Protein AF-A0A946YHI5-F1 (afdb_monomer)

Structure (mmCIF, N/CA/C/O backbone):
data_AF-A0A946YHI5-F1
#
_entry.id   AF-A0A946YHI5-F1
#
loop_
_atom_site.group_PDB
_atom_site.id
_atom_site.type_symbol
_atom_site.label_atom_id
_atom_site.label_alt_id
_atom_site.label_comp_id
_atom_site.label_asym_id
_atom_site.label_entity_id
_atom_site.label_seq_id
_atom_site.pdbx_PDB_ins_code
_atom_site.Cartn_x
_atom_site.Cartn_y
_atom_site.Cartn_z
_atom_site.occupancy
_atom_site.B_iso_or_equiv
_atom_site.auth_seq_id
_atom_site.auth_comp_id
_atom_site.auth_asym_id
_atom_site.auth_atom_id
_atom_site.pdbx_PDB_model_num
ATOM 1 N N . GLN A 1 1 ? -16.375 -2.597 5.641 1.00 82.62 1 GLN A N 1
ATOM 2 C CA . GLN A 1 1 ? -15.619 -1.500 6.283 1.00 82.62 1 GLN A CA 1
ATOM 3 C C . GLN A 1 1 ? -14.223 -2.027 6.584 1.00 82.62 1 GLN A C 1
ATOM 5 O O . GLN A 1 1 ? -14.135 -3.195 6.940 1.00 82.62 1 GLN A O 1
ATOM 10 N N . LEU A 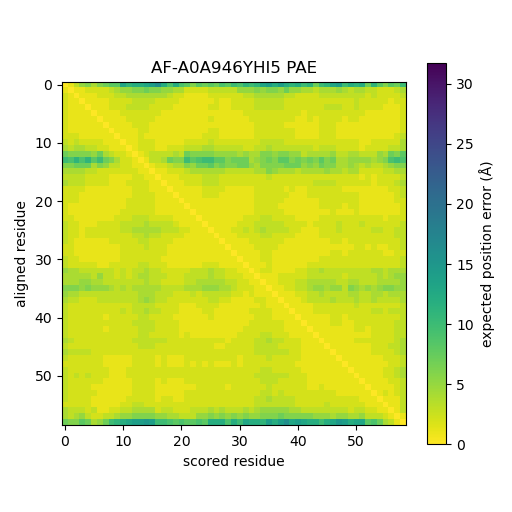1 2 ? -13.167 -1.235 6.372 1.00 92.56 2 LEU A N 1
ATOM 11 C CA . LEU A 1 2 ? -11.786 -1.671 6.620 1.00 92.56 2 LEU A CA 1
ATOM 12 C C . LEU A 1 2 ? -11.519 -1.797 8.119 1.00 92.56 2 LEU A C 1
ATOM 14 O O . LEU A 1 2 ? -11.869 -0.897 8.881 1.00 92.56 2 LEU A O 1
ATOM 18 N N . SER A 1 3 ? -10.869 -2.885 8.515 1.00 96.69 3 SER A N 1
ATOM 19 C CA . SER A 1 3 ? -10.445 -3.139 9.890 1.00 96.69 3 SER A CA 1
ATOM 20 C C . SER A 1 3 ? -8.928 -3.308 9.963 1.00 96.69 3 SER A C 1
ATOM 22 O O . SER A 1 3 ? -8.333 -3.838 9.021 1.00 96.69 3 SER A O 1
ATOM 24 N N . PRO A 1 4 ? -8.268 -2.879 11.056 1.00 97.69 4 PRO A N 1
ATOM 25 C CA . PRO A 1 4 ? -6.852 -3.160 11.253 1.00 97.69 4 PRO A CA 1
ATOM 26 C C . PRO A 1 4 ? -6.537 -4.644 11.010 1.00 97.69 4 PRO A C 1
ATOM 28 O O . PRO A 1 4 ? -7.278 -5.526 11.457 1.00 97.69 4 PRO A O 1
ATOM 31 N N . GLY A 1 5 ? -5.467 -4.904 10.259 1.00 97.19 5 GLY A N 1
ATOM 32 C CA . GLY A 1 5 ? -5.070 -6.237 9.800 1.00 97.19 5 GLY A CA 1
ATOM 33 C C . GLY A 1 5 ? -5.551 -6.615 8.395 1.00 97.19 5 GLY A C 1
ATOM 34 O O . GLY A 1 5 ? -5.007 -7.554 7.822 1.00 97.19 5 GLY A O 1
ATOM 35 N N . ASP A 1 6 ? -6.510 -5.892 7.808 1.00 98.06 6 ASP A N 1
ATOM 36 C CA . ASP A 1 6 ? -6.951 -6.160 6.435 1.00 98.06 6 ASP A CA 1
ATOM 37 C C . ASP A 1 6 ? -5.820 -5.886 5.430 1.00 98.06 6 ASP A C 1
ATOM 39 O O . ASP A 1 6 ? -5.054 -4.927 5.567 1.00 98.06 6 ASP A O 1
ATOM 43 N N . LEU A 1 7 ? -5.723 -6.710 4.388 1.00 98.12 7 LEU A N 1
ATOM 44 C CA . LEU A 1 7 ? -4.762 -6.518 3.309 1.00 98.12 7 LEU A CA 1
ATOM 45 C C . LEU A 1 7 ? -5.301 -5.518 2.290 1.00 98.12 7 LEU A C 1
ATOM 47 O O . LEU A 1 7 ? -6.460 -5.589 1.882 1.00 98.12 7 LEU A O 1
ATOM 51 N N . LEU A 1 8 ? -4.431 -4.617 1.844 1.00 98.12 8 LEU A N 1
ATOM 52 C CA . LEU A 1 8 ? -4.692 -3.639 0.794 1.00 98.12 8 LEU A CA 1
ATOM 53 C C . LEU A 1 8 ? -3.836 -3.977 -0.425 1.00 98.12 8 LEU A C 1
ATOM 55 O O . LEU A 1 8 ? -2.610 -4.036 -0.321 1.00 98.12 8 LEU A O 1
ATOM 59 N N . PHE A 1 9 ? -4.464 -4.167 -1.583 1.00 97.88 9 PHE A N 1
ATOM 60 C CA . PHE A 1 9 ? -3.787 -4.530 -2.828 1.00 97.88 9 PHE A CA 1
ATOM 61 C C . PHE A 1 9 ? -3.768 -3.351 -3.788 1.00 97.88 9 PHE A C 1
ATOM 63 O O . PHE A 1 9 ? -4.817 -2.785 -4.104 1.00 97.88 9 PHE A O 1
ATOM 70 N N . PHE A 1 10 ? -2.584 -3.012 -4.295 1.00 98.06 10 PHE A N 1
ATOM 71 C CA . PHE A 1 10 ? -2.389 -1.868 -5.176 1.00 98.06 10 PHE A CA 1
ATOM 72 C C . PHE A 1 10 ? -1.782 -2.255 -6.519 1.00 98.06 10 PHE A C 1
ATOM 74 O O . PHE A 1 10 ? -0.987 -3.191 -6.642 1.00 98.06 10 PHE A O 1
ATOM 81 N N . ARG A 1 11 ? -2.117 -1.457 -7.530 1.00 97.25 11 ARG A N 1
ATOM 82 C CA . ARG A 1 11 ? -1.530 -1.506 -8.866 1.00 97.25 11 ARG A CA 1
ATOM 83 C C . ARG A 1 11 ? -0.604 -0.313 -9.066 1.00 97.25 11 ARG A C 1
ATOM 85 O O . ARG A 1 11 ? -1.057 0.818 -9.228 1.00 97.25 11 ARG A O 1
ATOM 92 N N . ILE A 1 12 ? 0.701 -0.568 -9.070 1.00 94.94 12 ILE A N 1
ATOM 93 C CA . ILE A 1 12 ? 1.737 0.462 -9.208 1.00 94.94 12 ILE A CA 1
ATOM 94 C C . ILE A 1 12 ? 2.603 0.140 -10.426 1.00 94.94 12 ILE A C 1
ATOM 96 O O . ILE A 1 12 ? 3.301 -0.874 -10.450 1.00 94.94 12 ILE A O 1
ATOM 100 N N . GLY A 1 13 ? 2.539 1.001 -11.447 1.00 89.94 13 GLY A N 1
ATOM 101 C CA . GLY A 1 13 ? 3.403 0.946 -12.635 1.00 89.94 13 GLY A CA 1
ATOM 102 C C . GLY A 1 13 ? 3.221 -0.274 -13.549 1.00 89.94 13 GLY A C 1
ATOM 103 O O . GLY A 1 13 ? 4.048 -0.481 -14.431 1.00 89.94 13 GLY A O 1
ATOM 104 N N . ARG A 1 14 ? 2.188 -1.102 -13.337 1.00 92.00 14 ARG A N 1
ATOM 105 C CA . ARG A 1 14 ? 1.901 -2.337 -14.096 1.00 92.00 14 ARG A CA 1
ATOM 106 C C . ARG A 1 14 ? 0.389 -2.527 -14.256 1.00 92.00 1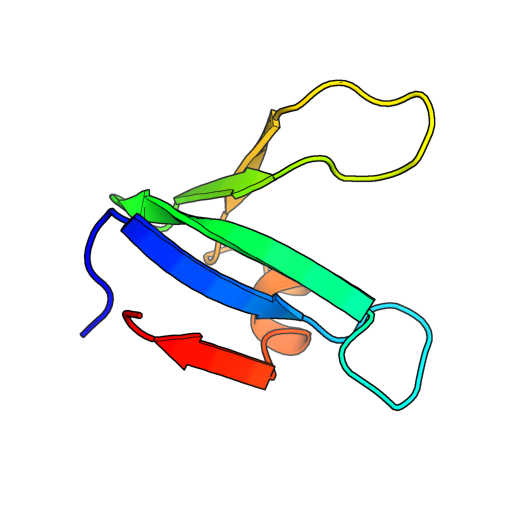4 ARG A C 1
ATOM 108 O O . ARG A 1 14 ? -0.378 -1.815 -13.615 1.00 92.00 14 ARG A O 1
ATOM 115 N N . LYS A 1 15 ? -0.046 -3.464 -15.109 1.00 92.19 15 LYS A N 1
ATOM 116 C CA . LYS A 1 15 ? -1.477 -3.770 -15.319 1.00 92.19 15 LYS A CA 1
ATOM 117 C C . LYS A 1 15 ? -2.091 -4.550 -14.153 1.00 92.19 15 LYS A C 1
ATOM 119 O O . LYS A 1 15 ? -3.248 -4.316 -13.815 1.00 92.19 15 LYS A O 1
ATOM 124 N N . ASP A 1 16 ? -1.304 -5.415 -13.526 1.00 96.75 16 ASP A N 1
ATOM 125 C CA . ASP A 1 16 ? -1.752 -6.290 -12.444 1.00 96.75 16 ASP A CA 1
ATOM 126 C C . ASP A 1 16 ? -1.368 -5.738 -11.066 1.00 96.75 16 ASP A C 1
ATOM 128 O O . ASP A 1 16 ? -0.575 -4.796 -10.952 1.00 96.75 16 ASP A O 1
ATOM 132 N N . VAL A 1 17 ? -1.949 -6.315 -10.009 1.00 97.06 17 VAL A N 1
ATOM 133 C CA . VAL A 1 17 ? -1.571 -6.009 -8.621 1.00 97.06 17 VAL A CA 1
ATOM 134 C C . VAL A 1 17 ? -0.074 -6.255 -8.450 1.00 97.06 17 VAL A C 1
ATOM 136 O O . VAL A 1 17 ? 0.433 -7.324 -8.779 1.00 97.06 17 VAL A O 1
ATOM 139 N N . SER A 1 18 ? 0.632 -5.249 -7.946 1.00 96.69 18 SER A N 1
ATOM 140 C CA . SER A 1 18 ? 2.093 -5.267 -7.828 1.00 96.69 18 SER A CA 1
ATOM 141 C C . SER A 1 18 ? 2.596 -4.872 -6.445 1.00 96.69 18 SER A C 1
ATOM 143 O O . SER A 1 18 ? 3.798 -4.944 -6.200 1.00 96.69 18 SER A O 1
ATOM 145 N N . HIS A 1 19 ? 1.702 -4.461 -5.541 1.00 97.38 19 HIS A N 1
ATOM 146 C CA . HIS A 1 19 ? 2.060 -4.025 -4.197 1.00 97.38 19 HIS A CA 1
ATOM 147 C C . HIS A 1 19 ? 0.981 -4.403 -3.176 1.00 97.38 19 HIS A C 1
ATOM 149 O O . HIS A 1 19 ? -0.208 -4.364 -3.494 1.00 97.38 19 HIS A O 1
ATOM 155 N N . VAL A 1 20 ? 1.390 -4.726 -1.946 1.00 97.69 20 VAL A N 1
ATOM 156 C CA . VAL A 1 20 ? 0.487 -5.038 -0.826 1.00 97.69 20 VAL A CA 1
ATOM 157 C C . VAL A 1 20 ? 0.865 -4.245 0.426 1.00 97.69 20 VAL A C 1
ATOM 159 O O . VAL A 1 20 ? 2.039 -3.937 0.659 1.00 97.69 20 VAL A O 1
ATOM 162 N N . ALA A 1 21 ? -0.135 -3.894 1.227 1.00 98.12 21 ALA A N 1
ATOM 163 C CA . ALA A 1 21 ? 0.029 -3.298 2.546 1.00 98.12 21 ALA A CA 1
ATOM 164 C C . ALA A 1 21 ? -0.934 -3.929 3.553 1.00 98.12 21 ALA A C 1
ATOM 166 O O . ALA A 1 21 ? -1.921 -4.550 3.164 1.00 98.12 21 ALA A O 1
ATOM 167 N N . ILE A 1 22 ? -0.667 -3.720 4.838 1.00 98.50 22 ILE A N 1
ATOM 168 C CA . ILE A 1 22 ? -1.573 -4.098 5.924 1.00 98.50 22 ILE A CA 1
ATOM 169 C C . ILE A 1 22 ? -2.212 -2.820 6.459 1.00 98.50 22 ILE A C 1
ATOM 171 O O . ILE A 1 22 ? -1.501 -1.886 6.841 1.00 98.50 22 ILE A O 1
ATOM 175 N N . TYR A 1 23 ? -3.540 -2.761 6.482 1.00 98.38 23 TYR A N 1
ATOM 176 C CA . TYR A 1 23 ? -4.268 -1.639 7.057 1.00 98.38 23 TYR A CA 1
ATOM 177 C C . TYR A 1 23 ? -4.021 -1.578 8.566 1.00 98.38 23 TYR A C 1
ATOM 179 O O . TYR A 1 23 ? -4.161 -2.572 9.277 1.00 98.38 23 TYR A O 1
ATOM 187 N N . ALA A 1 24 ? -3.635 -0.405 9.054 1.00 98.25 24 ALA A N 1
ATOM 188 C CA . ALA A 1 24 ? -3.251 -0.173 10.442 1.00 98.25 24 ALA A CA 1
ATOM 189 C C . ALA A 1 24 ? -4.336 0.567 11.244 1.00 98.25 24 ALA A C 1
ATOM 191 O O . ALA A 1 24 ? -4.160 0.777 12.440 1.00 98.25 24 ALA A O 1
ATOM 192 N N . GLY A 1 25 ? -5.451 0.943 10.605 1.00 97.00 25 GLY A N 1
ATOM 193 C CA . GLY A 1 25 ? -6.459 1.828 11.193 1.00 97.00 25 GLY A CA 1
ATOM 194 C C . GLY A 1 25 ? -6.163 3.305 10.929 1.00 97.00 25 GLY A C 1
ATOM 195 O O . GLY A 1 25 ? -5.091 3.655 10.438 1.00 97.00 25 GLY A O 1
ATOM 196 N N . ASP A 1 26 ? -7.130 4.167 11.243 1.00 96.25 26 ASP A N 1
ATOM 197 C CA . ASP A 1 26 ? -7.031 5.628 11.093 1.00 96.25 26 ASP A CA 1
ATOM 198 C C . ASP A 1 26 ? -6.587 6.086 9.694 1.00 96.25 26 ASP A C 1
ATOM 200 O O . ASP A 1 26 ? -5.711 6.939 9.558 1.00 96.25 26 ASP A O 1
ATOM 204 N N . ASP A 1 27 ? -7.122 5.457 8.643 1.00 96.06 27 ASP A N 1
ATOM 205 C CA . ASP A 1 27 ? -6.714 5.653 7.245 1.00 96.06 27 ASP A CA 1
ATOM 206 C C . ASP A 1 27 ? -5.227 5.371 6.963 1.00 96.06 27 ASP A C 1
ATOM 208 O O . ASP A 1 27 ? -4.742 5.640 5.868 1.00 96.06 27 ASP A O 1
ATOM 212 N N . ARG A 1 28 ? -4.485 4.770 7.896 1.00 98.19 28 ARG A N 1
ATOM 213 C CA . ARG A 1 28 ? -3.076 4.411 7.720 1.00 98.19 28 ARG A CA 1
ATOM 214 C C . ARG A 1 28 ? -2.910 2.945 7.363 1.00 98.19 28 ARG A C 1
ATOM 216 O O . ARG A 1 28 ? -3.691 2.079 7.747 1.00 98.19 28 ARG A O 1
ATOM 223 N N . PHE A 1 29 ? -1.821 2.649 6.671 1.00 98.56 29 PHE A N 1
ATOM 224 C CA . PHE A 1 29 ? -1.369 1.286 6.410 1.00 98.56 29 PHE A CA 1
ATOM 225 C C . PHE A 1 29 ? 0.145 1.197 6.553 1.00 98.56 29 PHE A C 1
ATOM 227 O O . PHE A 1 29 ? 0.841 2.198 6.405 1.00 98.56 29 PHE A O 1
ATOM 234 N N . ILE A 1 30 ? 0.661 0.001 6.818 1.00 98.62 30 ILE A N 1
ATOM 235 C CA . ILE A 1 30 ? 2.095 -0.282 6.879 1.00 98.62 30 ILE A CA 1
ATOM 236 C C . ILE A 1 30 ? 2.509 -1.153 5.691 1.00 98.62 30 ILE A C 1
ATOM 238 O O . ILE A 1 30 ? 1.803 -2.089 5.311 1.00 98.62 30 ILE A O 1
ATOM 242 N N . HIS A 1 31 ? 3.641 -0.827 5.069 1.00 98.38 31 HIS A N 1
ATOM 243 C CA . HIS A 1 31 ? 4.148 -1.551 3.902 1.00 98.38 31 HIS A CA 1
ATOM 244 C C . HIS A 1 31 ? 5.669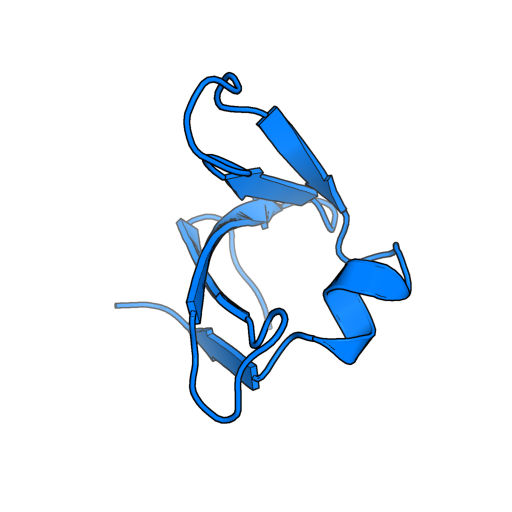 -1.419 3.748 1.00 98.38 31 HIS A C 1
ATOM 246 O O . HIS A 1 31 ? 6.293 -0.547 4.354 1.00 98.38 31 HIS A O 1
ATOM 252 N N . ALA A 1 32 ? 6.263 -2.265 2.905 1.00 98.06 32 ALA A N 1
ATOM 253 C CA . ALA A 1 32 ? 7.642 -2.127 2.438 1.00 98.06 32 ALA A CA 1
ATOM 254 C C . ALA A 1 32 ? 7.644 -1.460 1.044 1.00 98.06 32 ALA A C 1
ATOM 256 O O . ALA A 1 32 ? 7.425 -2.155 0.057 1.00 98.06 32 ALA A O 1
ATOM 257 N N . PRO A 1 33 ? 7.843 -0.133 0.926 1.00 94.25 33 PRO A N 1
ATOM 258 C CA . PRO A 1 33 ? 7.475 0.633 -0.273 1.00 94.25 33 PRO A CA 1
ATOM 259 C C . PRO A 1 33 ? 8.234 0.254 -1.549 1.00 94.25 33 PRO A C 1
ATOM 261 O O . PRO A 1 33 ? 7.685 0.361 -2.642 1.00 94.25 33 PRO A O 1
ATOM 264 N N . SER A 1 34 ? 9.504 -0.130 -1.431 1.00 94.19 34 SER A N 1
ATOM 265 C CA . SER A 1 34 ? 10.333 -0.601 -2.543 1.00 94.19 34 SER A CA 1
ATOM 266 C C . SER A 1 34 ? 11.623 -1.223 -2.012 1.00 94.19 34 SER A C 1
ATOM 268 O O . SER A 1 34 ? 12.007 -0.982 -0.865 1.00 94.19 34 SER A O 1
ATOM 270 N N . SER A 1 35 ? 12.348 -1.945 -2.868 1.00 94.31 35 SER A N 1
ATOM 271 C CA . SER A 1 35 ? 13.692 -2.448 -2.565 1.00 94.31 35 SER A CA 1
ATOM 272 C C . SER A 1 35 ? 14.603 -1.341 -2.021 1.00 94.31 35 SER A C 1
ATOM 274 O O . SER A 1 35 ? 14.606 -0.220 -2.535 1.00 94.31 35 SER A O 1
ATOM 276 N N . GLY A 1 36 ? 15.348 -1.649 -0.957 1.00 96.38 36 GLY A N 1
ATOM 277 C CA . GLY A 1 36 ? 16.279 -0.722 -0.301 1.00 96.38 36 GLY A CA 1
ATOM 278 C C . GLY A 1 36 ? 15.640 0.315 0.633 1.00 96.38 36 GLY A C 1
ATOM 279 O O . GLY A 1 36 ? 16.366 1.003 1.346 1.00 96.38 36 GLY A O 1
ATOM 280 N N . LYS A 1 37 ? 14.306 0.426 0.682 1.00 96.12 37 LYS A N 1
ATOM 281 C CA . LYS A 1 37 ? 13.606 1.301 1.634 1.00 96.12 37 LYS A CA 1
ATOM 282 C C . LYS A 1 37 ? 13.153 0.529 2.869 1.00 96.12 37 LYS A C 1
ATOM 284 O O . LYS A 1 37 ? 12.978 -0.687 2.842 1.00 96.12 37 LYS A O 1
ATOM 289 N N . ARG A 1 38 ? 12.959 1.256 3.969 1.00 98.06 38 ARG A N 1
ATOM 290 C CA . ARG A 1 38 ? 12.476 0.688 5.231 1.00 98.06 38 ARG A CA 1
ATOM 291 C C . ARG A 1 38 ? 10.958 0.565 5.213 1.00 98.06 38 ARG A C 1
ATOM 293 O O . ARG A 1 38 ? 10.281 1.326 4.528 1.00 98.06 38 ARG A O 1
ATOM 300 N N . VAL A 1 39 ? 10.452 -0.370 6.010 1.00 98.12 39 VAL A N 1
ATOM 301 C CA . VAL A 1 39 ? 9.024 -0.468 6.315 1.00 98.12 39 VAL A CA 1
ATOM 302 C C . VAL A 1 39 ? 8.553 0.861 6.903 1.00 98.12 39 VAL A C 1
ATOM 304 O O . VAL A 1 39 ? 9.182 1.396 7.818 1.00 98.12 39 VAL A O 1
ATOM 307 N N . SER A 1 40 ? 7.469 1.401 6.360 1.00 98.19 40 SER A N 1
ATOM 308 C CA . SER A 1 40 ? 6.937 2.710 6.732 1.00 98.19 40 SER A CA 1
ATOM 309 C C . SER A 1 40 ? 5.416 2.721 6.683 1.00 98.19 40 SER A C 1
ATOM 311 O O . SER A 1 40 ? 4.794 1.826 6.109 1.00 98.19 40 SER A O 1
ATOM 313 N N . TYR A 1 41 ? 4.821 3.756 7.271 1.00 98.50 41 TYR A N 1
ATOM 314 C CA . TYR A 1 41 ? 3.395 4.012 7.133 1.00 98.50 41 TYR A CA 1
ATOM 315 C C . TYR A 1 41 ? 3.102 4.827 5.872 1.00 98.50 41 TYR A C 1
ATOM 317 O O . TYR A 1 41 ? 3.856 5.735 5.523 1.00 98.50 41 TYR A O 1
ATOM 325 N N . GLY A 1 42 ? 1.988 4.510 5.222 1.00 97.62 42 GLY A N 1
ATOM 326 C CA . GLY A 1 42 ? 1.327 5.347 4.228 1.00 97.62 42 GLY A CA 1
ATOM 327 C C . GLY A 1 42 ? -0.097 5.684 4.670 1.00 97.62 42 GLY A C 1
ATOM 328 O O . GLY A 1 42 ? -0.564 5.202 5.705 1.00 97.62 42 GLY A O 1
ATOM 329 N N . SER A 1 43 ? -0.776 6.523 3.888 1.00 97.94 43 SER A N 1
ATOM 330 C CA . SER A 1 43 ? -2.142 6.971 4.167 1.00 97.94 43 SER A CA 1
ATOM 331 C C . SER A 1 43 ? -3.069 6.723 2.978 1.00 97.94 43 SER A C 1
ATOM 333 O O . SER A 1 43 ? -2.717 7.032 1.842 1.00 97.94 43 SER A O 1
ATOM 335 N N . MET A 1 44 ? -4.272 6.216 3.240 1.00 96.69 44 MET A N 1
ATOM 336 C CA . MET A 1 44 ? -5.372 6.082 2.281 1.00 96.69 44 MET A CA 1
ATOM 337 C C . MET A 1 44 ? -6.046 7.419 1.960 1.00 96.69 44 MET A C 1
ATOM 339 O O . MET A 1 44 ? -6.774 7.510 0.968 1.00 96.69 44 MET A O 1
ATOM 343 N N . SER A 1 45 ? -5.786 8.463 2.755 1.00 96.44 45 SER A N 1
ATOM 344 C CA . SER A 1 45 ? -6.203 9.831 2.428 1.00 96.44 45 SER A CA 1
ATOM 345 C C . SER A 1 45 ? -5.381 10.447 1.290 1.00 96.4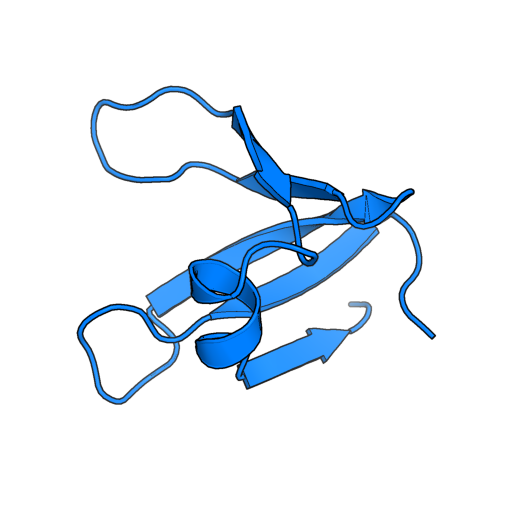4 45 SER A C 1
ATOM 347 O O . SER A 1 45 ? -5.846 11.379 0.634 1.00 96.44 45 SER A O 1
ATOM 349 N N . ASP A 1 46 ? -4.192 9.909 1.005 1.00 97.44 46 ASP A N 1
ATOM 350 C CA . ASP A 1 46 ? -3.368 10.329 -0.125 1.00 97.44 46 ASP A CA 1
ATOM 351 C C . ASP A 1 46 ? -3.955 9.796 -1.444 1.00 97.44 46 ASP A C 1
ATOM 353 O O . ASP A 1 46 ? -4.120 8.587 -1.655 1.00 97.44 46 ASP A O 1
ATOM 357 N N . ALA A 1 47 ? -4.240 10.721 -2.364 1.00 97.38 47 ALA A N 1
ATOM 358 C CA . ALA A 1 47 ? -4.772 10.424 -3.689 1.00 97.38 47 ALA A CA 1
AT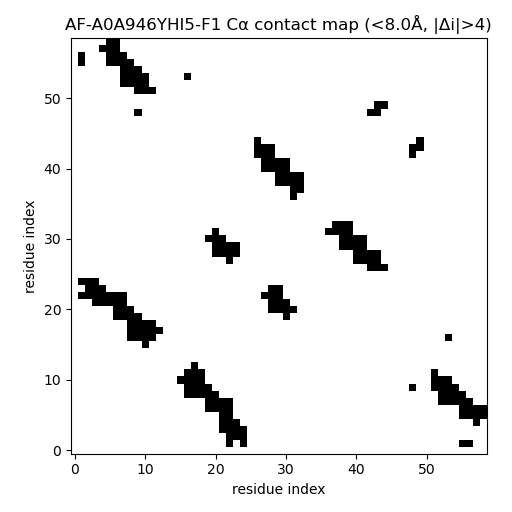OM 359 C C . ALA A 1 47 ? -3.886 9.446 -4.480 1.00 97.38 47 ALA A C 1
ATOM 361 O O . ALA A 1 47 ? -4.404 8.667 -5.284 1.00 97.38 47 ALA A O 1
ATOM 362 N N . TYR A 1 48 ? -2.569 9.439 -4.246 1.00 96.62 48 TYR A N 1
ATOM 363 C CA . TYR A 1 48 ? -1.662 8.484 -4.870 1.00 96.62 48 TYR A CA 1
ATOM 364 C C . TYR A 1 48 ? -2.075 7.042 -4.557 1.00 96.62 48 TYR A C 1
ATOM 366 O O . TYR A 1 48 ? -2.250 6.245 -5.483 1.00 96.62 48 TYR A O 1
ATOM 374 N N . TRP A 1 49 ? -2.271 6.721 -3.276 1.00 97.25 49 TRP A N 1
ATOM 375 C CA . TRP A 1 49 ? -2.633 5.381 -2.813 1.00 97.25 49 TRP A CA 1
ATOM 376 C C . TRP A 1 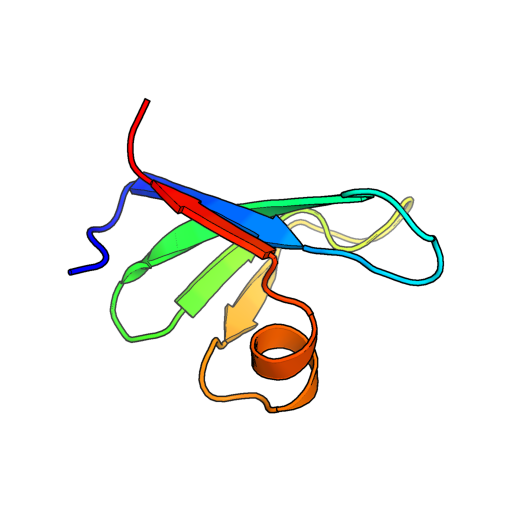49 ? -4.084 5.050 -3.124 1.00 97.25 49 TRP A C 1
ATOM 378 O O . TRP A 1 49 ? -4.370 3.969 -3.642 1.00 97.25 49 TRP A O 1
ATOM 388 N N . LYS A 1 50 ? -4.986 6.010 -2.901 1.00 96.38 50 LYS A N 1
ATOM 389 C CA . LYS A 1 50 ? -6.419 5.844 -3.154 1.00 96.38 50 LYS A CA 1
ATOM 390 C C . LYS A 1 50 ? -6.713 5.471 -4.608 1.00 96.38 50 LYS A C 1
ATOM 392 O O . LYS A 1 50 ? -7.450 4.524 -4.854 1.00 96.38 50 LYS A O 1
ATOM 397 N N . ASN A 1 51 ? -6.075 6.145 -5.566 1.00 96.81 51 ASN A N 1
ATOM 398 C CA . ASN A 1 51 ? -6.277 5.882 -6.996 1.00 96.81 51 ASN A CA 1
ATOM 399 C C . ASN A 1 51 ? -5.655 4.559 -7.474 1.00 96.81 51 ASN A C 1
ATOM 401 O O . ASN A 1 51 ? -5.905 4.134 -8.600 1.00 96.81 51 ASN A O 1
ATOM 405 N N . ARG A 1 52 ? -4.806 3.930 -6.656 1.00 97.38 52 ARG A N 1
ATOM 406 C CA . ARG A 1 52 ? -4.088 2.692 -6.993 1.00 97.38 52 ARG A CA 1
ATOM 407 C C . ARG A 1 52 ? -4.640 1.473 -6.265 1.00 97.38 52 ARG A C 1
ATOM 409 O O . ARG A 1 52 ? -4.182 0.371 -6.559 1.00 97.38 52 ARG A O 1
ATOM 416 N N . LEU A 1 53 ? -5.586 1.653 -5.342 1.00 97.44 53 LEU A N 1
ATOM 417 C CA . LEU A 1 53 ? -6.232 0.562 -4.621 1.00 97.44 53 LEU A CA 1
ATOM 418 C C . LEU A 1 53 ? -7.092 -0.262 -5.586 1.00 97.44 53 LEU A C 1
ATOM 420 O O . LEU A 1 53 ? -7.951 0.270 -6.282 1.00 97.44 53 LEU A O 1
ATOM 424 N N . VAL A 1 54 ? -6.850 -1.569 -5.618 1.00 97.44 54 VAL A N 1
ATOM 425 C CA . VAL A 1 54 ? -7.582 -2.527 -6.458 1.00 97.44 54 VAL A CA 1
ATOM 426 C C . VAL A 1 54 ? -8.594 -3.301 -5.628 1.00 97.44 54 VAL A C 1
ATOM 428 O O . VAL A 1 54 ? -9.734 -3.475 -6.045 1.00 97.44 54 VAL A O 1
ATOM 431 N N . ALA A 1 55 ? -8.171 -3.778 -4.461 1.00 96.69 55 ALA A N 1
ATOM 432 C CA . ALA A 1 55 ? -8.996 -4.572 -3.568 1.00 96.69 55 ALA A CA 1
ATOM 433 C C . ALA A 1 55 ? -8.512 -4.408 -2.130 1.00 96.69 55 ALA A C 1
ATOM 435 O O . ALA A 1 55 ? -7.340 -4.108 -1.885 1.00 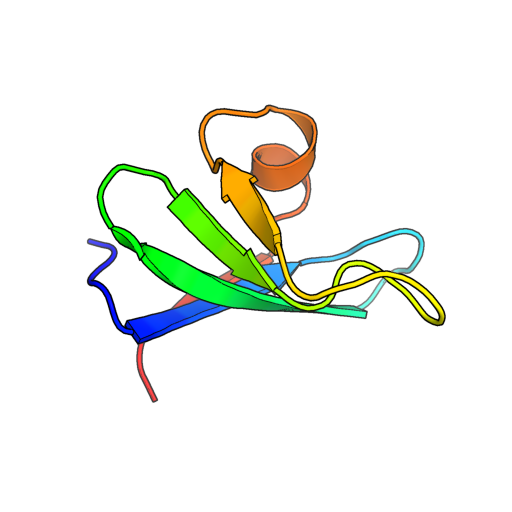96.69 55 ALA A O 1
ATOM 436 N N . ALA A 1 56 ? -9.416 -4.650 -1.190 1.00 97.19 56 ALA A N 1
ATOM 437 C CA . ALA A 1 56 ? -9.080 -4.756 0.213 1.00 97.19 56 ALA A CA 1
ATOM 438 C C . ALA A 1 56 ? -9.946 -5.808 0.899 1.00 97.19 56 ALA A C 1
ATOM 440 O O . ALA A 1 56 ? -11.122 -5.952 0.559 1.00 97.19 56 ALA A O 1
ATOM 441 N N . GLY A 1 57 ? -9.374 -6.529 1.859 1.00 95.56 57 GLY A N 1
ATOM 442 C CA . GLY A 1 57 ? -10.119 -7.546 2.587 1.00 95.56 57 GLY A CA 1
ATOM 443 C C . GLY A 1 57 ? -9.301 -8.285 3.632 1.00 95.56 57 GLY A C 1
ATOM 444 O O . GLY A 1 57 ? -8.081 -8.143 3.723 1.00 95.56 57 GLY A O 1
ATOM 445 N N . ARG A 1 58 ? -10.015 -9.090 4.412 1.00 93.62 58 ARG A N 1
ATOM 446 C CA . ARG A 1 58 ? -9.456 -9.961 5.436 1.00 93.62 58 ARG A CA 1
ATOM 447 C C . ARG A 1 58 ? -9.258 -11.364 4.875 1.00 93.62 58 ARG A C 1
ATOM 449 O O . ARG A 1 58 ? -10.132 -11.861 4.165 1.00 93.62 58 ARG A O 1
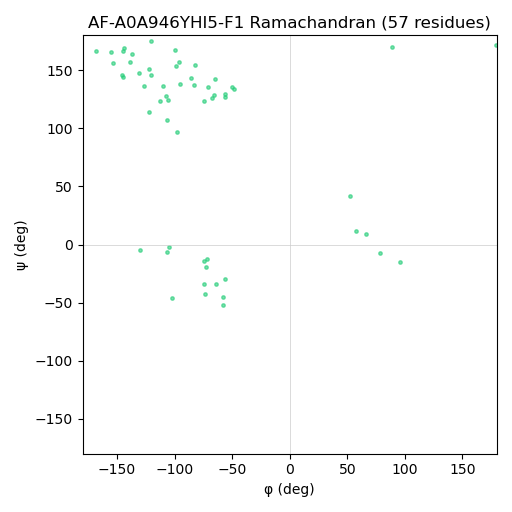ATOM 456 N N . TYR A 1 59 ? -8.127 -11.961 5.224 1.00 79.12 59 TYR A N 1
ATOM 457 C CA . TYR A 1 59 ? -7.776 -13.348 4.939 1.00 79.12 59 TYR A CA 1
ATOM 458 C C . TYR A 1 59 ? -7.492 -14.073 6.248 1.00 79.12 59 TYR A C 1
ATOM 460 O O . TY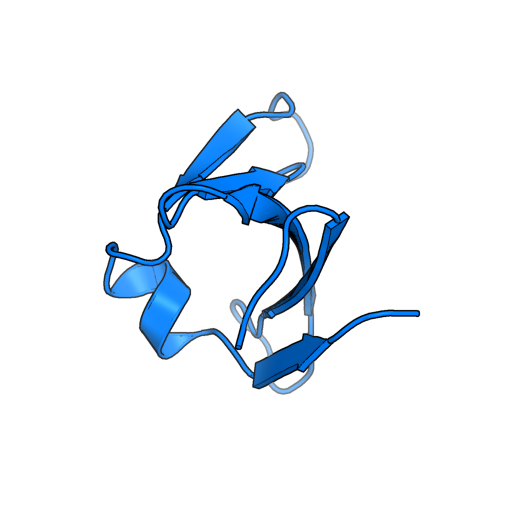R A 1 59 ? -7.066 -13.384 7.206 1.00 79.12 59 TYR A O 1
#

Mean predicted aligned error: 2.43 Å

Secondary structure (DSSP, 8-state):
---TT-EEEE--SSSS--EEEEEEETTEEEE--STTPPPEEEETTSHHHHTTEEEEE--

pLDDT: mean 96.21, std 3.4, range [79.12, 98.62]

Foldseek 3Di:
DDDFQKKWWFDDPDPDTDFIWTDHDPQKTWGQPDPPGDIDIDGCVDPVRVVGTDDIGDD

Solvent-accessible surface area (backbone atoms only — not comparable to full-atom values): 3541 Å² total; per-residue (Å²): 133,94,51,64,70,20,39,37,34,23,40,64,100,55,96,52,79,66,47,67,31,34,29,64,42,93,57,29,26,41,32,66,85,46,92,97,54,68,76,43,76,51,47,56,83,39,65,76,50,50,76,24,56,75,50,72,50,78,131

Radius of gyration: 10.77 Å; Cα contacts (8 Å, |Δi|>4): 112; chains: 1; bounding box: 32×24×27 Å

Nearest PDB structures (foldseek):
  4xcm-assembly1_B  TM=9.177E-01  e=5.070E-05  Thermus thermophilus HB8
  4xcm-assembly1_A  TM=9.241E-01  e=1.722E-04  Thermus thermophilus HB8
  8i2f-assembly1_B  TM=8.442E-01  e=1.935E-04  Bacillus subtilis subsp. subtilis str. 168
  3h41-assembly1_A  TM=8.668E-01  e=5.519E-04  Bacillus cereus ATCC 10987
  6b8c-assembly1_A  TM=8.215E-01  e=7.583E-03  Enterococcus faecium

Sequence (59 aa):
QLSPGDLLFFRIGRKDVSHVAIYAGDDRFIHAPSSGKRVSYGSMSDAYWKNRLVAAGRY